Protein AF-A0A973Q687-F1 (afdb_monomer_lite)

Structure (mmCIF, N/CA/C/O backbone):
data_AF-A0A973Q687-F1
#
_entry.id   AF-A0A973Q687-F1
#
loop_
_atom_site.group_PDB
_atom_site.id
_atom_site.type_symbol
_atom_site.label_atom_id
_atom_site.label_alt_id
_atom_site.label_comp_id
_atom_site.label_asym_id
_atom_site.label_entity_id
_atom_site.label_seq_id
_atom_site.pdbx_PDB_ins_code
_atom_site.Cartn_x
_atom_site.Cartn_y
_atom_site.Cartn_z
_atom_site.occupancy
_atom_site.B_iso_or_equiv
_atom_site.auth_seq_id
_atom_site.auth_comp_id
_atom_site.auth_asym_id
_atom_site.auth_atom_id
_atom_site.pdbx_PDB_model_num
ATOM 1 N N . MET A 1 1 ? -2.009 -1.434 -23.745 1.00 46.09 1 MET A N 1
ATOM 2 C CA . MET A 1 1 ? -2.099 -0.492 -22.606 1.00 46.09 1 MET A CA 1
ATOM 3 C C . MET A 1 1 ? -1.376 -1.132 -21.446 1.00 46.09 1 MET A C 1
ATOM 5 O O . MET A 1 1 ? -1.658 -2.292 -21.188 1.00 46.09 1 MET A O 1
ATOM 9 N N . ALA A 1 2 ? -0.443 -0.445 -20.790 1.00 51.28 2 ALA A N 1
ATOM 10 C CA . ALA A 1 2 ? 0.155 -1.014 -19.592 1.00 51.28 2 ALA A CA 1
ATOM 11 C C . ALA A 1 2 ? -0.935 -1.136 -18.516 1.00 51.28 2 ALA A C 1
ATOM 13 O O . ALA A 1 2 ? -1.561 -0.131 -18.160 1.00 51.28 2 ALA A O 1
ATOM 14 N N . ALA A 1 3 ? -1.243 -2.372 -18.128 1.00 65.38 3 ALA A N 1
ATOM 15 C CA . ALA A 1 3 ? -2.264 -2.663 -17.136 1.00 65.38 3 ALA A CA 1
ATOM 16 C C . ALA A 1 3 ? -1.782 -2.181 -15.762 1.00 65.38 3 ALA A C 1
ATOM 18 O O . ALA A 1 3 ? -0.598 -2.279 -15.442 1.00 65.38 3 ALA A O 1
ATOM 19 N N . THR A 1 4 ? -2.701 -1.623 -14.976 1.00 76.12 4 THR A N 1
ATOM 20 C CA . THR A 1 4 ? -2.490 -1.447 -13.535 1.00 76.12 4 THR A CA 1
ATOM 21 C C . THR A 1 4 ? -2.248 -2.809 -12.892 1.00 76.12 4 THR A C 1
ATOM 23 O O . THR A 1 4 ? -2.781 -3.813 -13.359 1.00 76.12 4 THR A O 1
ATOM 26 N N . ILE A 1 5 ? -1.444 -2.836 -11.830 1.00 78.69 5 ILE A N 1
ATOM 27 C CA . ILE A 1 5 ? -1.242 -4.031 -10.996 1.00 78.69 5 ILE A CA 1
ATOM 28 C C . ILE A 1 5 ? -2.388 -4.232 -9.986 1.00 78.69 5 ILE A C 1
ATOM 30 O O . ILE A 1 5 ? -2.272 -5.057 -9.085 1.00 78.69 5 ILE A O 1
ATOM 34 N N . GLY A 1 6 ? -3.462 -3.445 -10.113 1.00 87.12 6 GLY A N 1
ATOM 35 C CA . GLY A 1 6 ? -4.591 -3.396 -9.195 1.00 87.12 6 GLY A CA 1
ATOM 36 C C . GLY A 1 6 ? -4.405 -2.309 -8.136 1.00 87.12 6 GLY A C 1
ATOM 37 O O . GLY A 1 6 ? -3.326 -2.143 -7.564 1.00 87.12 6 GLY A O 1
ATOM 38 N N . VAL A 1 7 ? -5.481 -1.577 -7.831 1.00 91.31 7 VAL A N 1
ATOM 39 C CA . VAL A 1 7 ? -5.438 -0.427 -6.904 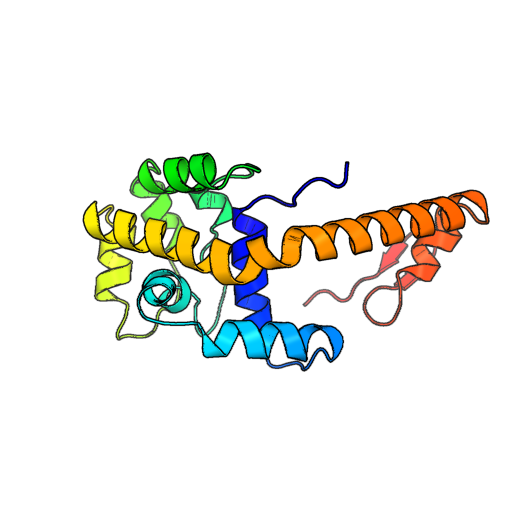1.00 91.31 7 VAL A CA 1
ATOM 40 C C . VAL A 1 7 ? -4.983 -0.840 -5.502 1.00 91.31 7 VAL A C 1
ATOM 42 O O . VAL A 1 7 ? -4.256 -0.109 -4.831 1.00 91.31 7 VAL A O 1
ATOM 45 N N . ALA A 1 8 ? -5.376 -2.035 -5.057 1.00 91.56 8 ALA A N 1
ATOM 46 C CA . ALA A 1 8 ? -4.957 -2.579 -3.771 1.00 91.56 8 ALA A CA 1
ATOM 47 C C . ALA A 1 8 ? -3.431 -2.754 -3.693 1.00 91.56 8 ALA A C 1
ATOM 49 O O . ALA A 1 8 ? -2.805 -2.321 -2.723 1.00 91.56 8 ALA A O 1
ATOM 50 N N . ALA A 1 9 ? -2.833 -3.327 -4.741 1.00 88.88 9 ALA A N 1
ATOM 51 C CA . ALA A 1 9 ? -1.394 -3.534 -4.831 1.00 88.88 9 ALA A CA 1
ATOM 52 C C . ALA A 1 9 ? -0.642 -2.201 -4.942 1.00 88.88 9 ALA A C 1
ATOM 54 O O . ALA A 1 9 ? 0.353 -2.000 -4.248 1.00 88.88 9 ALA A O 1
ATOM 55 N N . GLU A 1 10 ? -1.132 -1.259 -5.751 1.00 91.62 10 GLU A N 1
ATOM 56 C CA . GLU A 1 10 ? -0.532 0.075 -5.888 1.00 91.62 10 GLU A CA 1
ATOM 57 C C . GLU A 1 10 ? -0.459 0.810 -4.546 1.00 91.62 10 GLU A C 1
ATOM 59 O O . GLU A 1 10 ? 0.599 1.328 -4.174 1.00 91.62 10 GLU A O 1
ATOM 64 N N . ILE A 1 11 ? -1.558 0.812 -3.784 1.00 92.56 11 ILE A N 1
ATOM 65 C CA . ILE A 1 11 ? -1.602 1.428 -2.455 1.00 92.56 11 ILE A CA 1
ATOM 66 C C . ILE A 1 11 ? -0.641 0.703 -1.515 1.00 92.56 11 ILE A C 1
ATOM 68 O O . ILE A 1 11 ? 0.200 1.360 -0.898 1.00 92.56 11 ILE A O 1
ATOM 72 N N . TYR A 1 12 ? -0.716 -0.627 -1.433 1.00 88.38 12 TYR A N 1
ATOM 73 C CA . TYR A 1 12 ? 0.124 -1.417 -0.535 1.00 88.38 12 TYR A CA 1
ATOM 74 C C . TYR A 1 12 ? 1.620 -1.193 -0.794 1.00 88.38 12 TYR A C 1
ATOM 76 O O . TYR A 1 12 ? 2.357 -0.796 0.111 1.00 88.38 12 TYR A O 1
ATOM 84 N N . TYR A 1 13 ? 2.068 -1.344 -2.044 1.00 87.56 13 TYR A N 1
ATOM 85 C CA . TYR A 1 13 ? 3.471 -1.135 -2.401 1.00 87.56 13 TYR A CA 1
ATOM 86 C C . TYR A 1 13 ? 3.914 0.311 -2.197 1.00 87.56 13 TYR A C 1
ATOM 88 O O . TYR A 1 13 ? 5.055 0.545 -1.797 1.00 87.56 13 TYR A O 1
ATOM 96 N N . SER A 1 14 ? 3.029 1.292 -2.407 1.00 89.94 14 SER A N 1
ATOM 97 C CA . SER A 1 14 ? 3.357 2.684 -2.093 1.00 89.94 14 SER A CA 1
ATOM 98 C C . SER A 1 14 ? 3.651 2.873 -0.600 1.00 89.94 14 SER A C 1
ATOM 100 O O . SER A 1 14 ? 4.620 3.541 -0.252 1.00 89.94 14 SER A O 1
ATOM 102 N N . LEU A 1 15 ? 2.887 2.235 0.292 1.00 89.19 15 LEU A N 1
ATOM 103 C CA . LEU A 1 15 ? 3.121 2.317 1.734 1.00 89.19 15 LEU A CA 1
ATOM 104 C C . LEU A 1 15 ? 4.409 1.595 2.142 1.0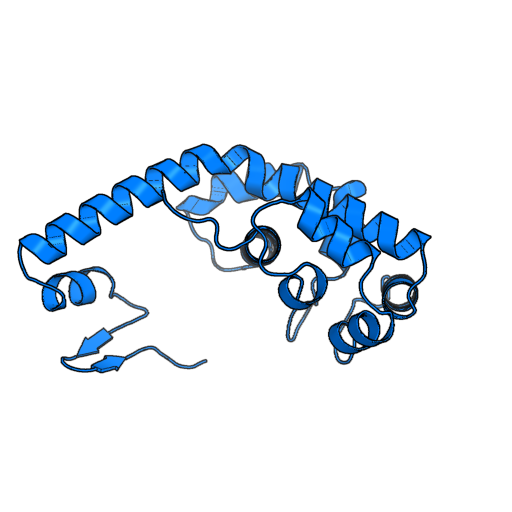0 89.19 15 LEU A C 1
ATOM 106 O O . LEU A 1 15 ? 5.184 2.136 2.931 1.00 89.19 15 LEU A O 1
ATOM 110 N N . GLU A 1 16 ? 4.696 0.433 1.558 1.00 84.62 16 GLU A N 1
ATOM 111 C CA . GLU A 1 16 ? 5.963 -0.275 1.776 1.00 84.62 16 GLU A CA 1
ATOM 112 C C . GLU A 1 16 ? 7.176 0.564 1.329 1.00 84.62 16 GLU A C 1
ATOM 114 O O . GLU A 1 16 ? 8.153 0.692 2.068 1.00 84.62 16 GLU A O 1
ATOM 119 N N . LEU A 1 17 ? 7.097 1.252 0.183 1.00 86.69 17 LEU A N 1
ATOM 120 C CA . LEU A 1 17 ? 8.162 2.146 -0.306 1.00 86.69 17 LEU A CA 1
ATOM 121 C C . LEU A 1 17 ? 8.394 3.386 0.580 1.00 86.69 17 LEU A C 1
ATOM 123 O O . LEU A 1 17 ? 9.501 3.950 0.584 1.00 86.69 17 LEU A O 1
ATOM 127 N N . LEU A 1 18 ? 7.372 3.830 1.322 1.00 87.31 18 LEU A N 1
ATOM 128 C CA . LEU A 1 18 ? 7.511 4.883 2.335 1.00 87.31 18 LEU A CA 1
ATOM 129 C C . LEU A 1 18 ? 8.235 4.377 3.588 1.00 87.31 18 LEU A C 1
ATOM 131 O O . LEU A 1 18 ? 8.940 5.155 4.229 1.00 87.31 18 LEU A O 1
ATOM 135 N N . ARG A 1 19 ? 8.078 3.092 3.926 1.00 79.81 19 ARG A N 1
ATOM 136 C CA . ARG A 1 19 ? 8.691 2.457 5.105 1.00 79.81 19 ARG A CA 1
ATOM 137 C C . ARG A 1 19 ? 10.080 1.894 4.845 1.00 79.81 19 ARG A C 1
ATOM 139 O O . ARG A 1 19 ? 10.854 1.730 5.790 1.00 79.81 19 ARG A O 1
ATOM 146 N N . GLU A 1 20 ? 10.402 1.593 3.589 1.00 80.06 20 GLU A N 1
ATOM 147 C CA . GLU A 1 20 ? 11.703 1.058 3.202 1.00 80.06 20 GLU A CA 1
ATOM 148 C C . GLU A 1 20 ? 12.821 2.015 3.647 1.00 80.06 20 GLU A C 1
ATOM 150 O O . GLU A 1 20 ? 12.934 3.147 3.177 1.00 80.06 20 GLU A O 1
ATOM 155 N N . LYS A 1 21 ? 13.681 1.535 4.555 1.00 71.62 21 LYS A N 1
ATOM 156 C CA . LYS A 1 21 ? 14.835 2.296 5.064 1.00 71.62 21 LYS A CA 1
ATOM 157 C C . LYS A 1 21 ? 15.926 2.488 4.012 1.00 71.62 21 LYS A C 1
ATOM 159 O O . LYS A 1 21 ? 16.768 3.370 4.151 1.00 71.62 21 LYS A O 1
ATOM 164 N N . ARG A 1 22 ? 15.946 1.637 2.983 1.00 76.94 22 ARG A N 1
ATOM 165 C CA . ARG A 1 22 ? 16.930 1.706 1.908 1.00 76.94 22 ARG A CA 1
ATOM 166 C C . ARG A 1 22 ? 16.634 2.913 1.029 1.00 76.94 22 ARG A C 1
ATOM 168 O O . ARG A 1 22 ? 15.583 3.006 0.392 1.00 76.94 22 ARG A O 1
ATOM 175 N N . GLU A 1 23 ? 17.591 3.827 0.961 1.00 69.31 23 GLU A N 1
ATOM 176 C CA . GLU A 1 23 ? 17.464 4.984 0.094 1.00 69.31 23 GLU A CA 1
ATOM 177 C C . GLU A 1 23 ? 17.506 4.559 -1.375 1.00 69.31 23 GLU A C 1
ATOM 179 O O . GLU A 1 23 ? 18.482 4.001 -1.873 1.00 69.31 23 GLU A O 1
ATOM 184 N N . ARG A 1 24 ? 16.413 4.849 -2.080 1.00 82.88 24 ARG A N 1
ATOM 185 C CA . ARG A 1 24 ? 16.334 4.790 -3.538 1.00 82.88 24 ARG A CA 1
ATOM 186 C C . ARG A 1 24 ? 16.353 6.229 -4.050 1.00 82.88 24 ARG A C 1
ATOM 188 O O . ARG A 1 24 ? 15.335 6.909 -3.898 1.00 82.88 24 ARG A O 1
ATOM 195 N N . PRO A 1 25 ? 17.466 6.720 -4.630 1.00 84.38 25 PRO A N 1
ATOM 196 C CA . PRO A 1 25 ? 17.596 8.127 -5.016 1.00 84.38 25 PRO A CA 1
ATOM 197 C C . PRO A 1 25 ? 16.460 8.617 -5.924 1.00 84.38 25 PRO A C 1
ATOM 199 O O . PRO A 1 25 ? 15.931 9.706 -5.716 1.00 84.38 25 PRO A O 1
ATOM 202 N N . HIS A 1 26 ? 16.005 7.772 -6.855 1.00 83.06 26 HIS A N 1
ATOM 203 C CA . HIS A 1 26 ? 14.904 8.079 -7.774 1.00 83.06 26 HIS A CA 1
ATOM 204 C C . HIS A 1 26 ? 13.535 8.250 -7.082 1.00 83.06 26 HIS A C 1
ATOM 206 O O . HIS A 1 26 ? 12.664 8.916 -7.632 1.00 83.06 26 HIS A O 1
ATOM 212 N N . LEU A 1 27 ? 13.345 7.714 -5.868 1.00 86.44 27 LEU A N 1
ATOM 213 C CA . LEU A 1 27 ? 12.116 7.884 -5.077 1.00 86.44 27 LEU A CA 1
ATOM 214 C C . LEU A 1 27 ? 12.209 9.005 -4.038 1.00 86.44 27 LEU A C 1
ATOM 216 O O . LEU A 1 27 ? 11.215 9.296 -3.376 1.00 86.44 27 LEU A O 1
ATOM 220 N N . ARG A 1 28 ? 13.371 9.647 -3.860 1.00 88.38 28 ARG A N 1
ATOM 221 C CA . ARG A 1 28 ? 13.581 10.628 -2.782 1.00 88.38 28 ARG A CA 1
ATOM 222 C C . ARG A 1 28 ? 12.598 11.799 -2.858 1.00 88.38 28 ARG A C 1
ATOM 224 O O . ARG A 1 28 ? 11.999 12.151 -1.847 1.00 88.38 28 ARG A O 1
ATOM 231 N N . ALA A 1 29 ? 12.417 12.368 -4.050 1.00 89.44 29 ALA A N 1
ATOM 232 C CA . ALA A 1 29 ? 11.502 13.489 -4.266 1.00 89.44 29 ALA A CA 1
ATOM 233 C C . ALA A 1 29 ? 10.038 13.095 -4.008 1.00 89.44 29 ALA A C 1
ATOM 235 O O . ALA A 1 29 ? 9.320 13.817 -3.323 1.00 89.44 29 ALA A O 1
ATOM 236 N N . TRP A 1 30 ? 9.624 11.921 -4.498 1.00 91.75 30 TRP A N 1
ATOM 237 C CA . TRP A 1 30 ? 8.292 11.366 -4.248 1.00 91.75 30 TRP A CA 1
ATOM 238 C C . TRP A 1 30 ? 8.049 11.146 -2.749 1.00 91.75 30 TRP A C 1
ATOM 240 O O . TRP A 1 30 ? 7.056 11.629 -2.212 1.00 91.75 30 TRP A O 1
ATOM 250 N N . ARG A 1 31 ? 8.996 10.509 -2.046 1.00 91.69 31 ARG A N 1
ATOM 251 C CA . ARG A 1 31 ? 8.886 10.242 -0.606 1.00 91.69 31 ARG A CA 1
ATOM 252 C C . ARG A 1 31 ? 8.767 11.540 0.189 1.00 91.69 31 ARG A C 1
ATOM 254 O O . ARG A 1 31 ? 7.878 11.655 1.020 1.00 91.69 31 ARG A O 1
ATOM 261 N N . ALA A 1 32 ? 9.604 12.538 -0.102 1.00 90.62 32 ALA A N 1
ATOM 262 C CA . ALA A 1 32 ? 9.532 13.841 0.560 1.00 90.62 32 ALA A CA 1
ATOM 263 C C . ALA A 1 32 ? 8.174 14.537 0.335 1.00 90.62 32 ALA A C 1
ATOM 265 O O . ALA A 1 32 ? 7.586 15.053 1.284 1.00 90.62 32 ALA A O 1
ATOM 266 N N . ALA A 1 33 ? 7.655 14.506 -0.899 1.00 92.00 33 ALA A N 1
ATOM 267 C CA . ALA A 1 33 ? 6.369 15.109 -1.247 1.00 92.00 33 ALA A CA 1
ATOM 268 C C . ALA A 1 33 ? 5.175 14.410 -0.572 1.00 92.00 33 ALA A C 1
ATOM 270 O O . ALA A 1 33 ? 4.224 15.076 -0.161 1.00 92.00 33 ALA A O 1
ATOM 271 N N . VAL A 1 34 ? 5.223 13.081 -0.451 1.00 93.62 34 VAL A N 1
ATOM 272 C CA . VAL A 1 34 ? 4.169 12.281 0.184 1.00 93.62 34 VAL A CA 1
ATOM 273 C C . VAL A 1 34 ? 4.215 12.411 1.704 1.00 93.62 34 VAL A C 1
ATOM 275 O O . VAL A 1 34 ? 3.205 12.773 2.303 1.00 93.62 34 VAL A O 1
ATOM 278 N N . THR A 1 35 ? 5.369 12.175 2.337 1.00 90.94 35 THR A N 1
ATOM 279 C CA . THR A 1 35 ? 5.487 12.137 3.804 1.00 90.94 35 THR A CA 1
ATOM 280 C C . THR A 1 35 ? 5.075 13.459 4.451 1.00 90.94 35 THR A C 1
ATOM 282 O O . THR A 1 35 ? 4.399 13.442 5.475 1.00 90.94 35 THR A O 1
ATOM 285 N N . GLY A 1 36 ? 5.399 14.604 3.838 1.00 89.06 36 GLY A N 1
ATOM 286 C CA . GLY A 1 36 ? 5.007 15.923 4.356 1.00 89.06 36 GLY A CA 1
ATOM 287 C C . GLY A 1 36 ? 3.500 16.215 4.310 1.00 89.06 36 GLY A C 1
ATOM 288 O O . GLY A 1 36 ? 3.046 17.175 4.924 1.00 89.06 36 GLY A O 1
ATOM 289 N N . ARG A 1 37 ? 2.722 15.403 3.586 1.00 92.81 37 ARG A N 1
ATOM 290 C CA . ARG A 1 37 ? 1.270 15.555 3.398 1.00 92.81 37 ARG A CA 1
ATOM 291 C C . ARG A 1 37 ? 0.465 14.423 4.036 1.00 92.81 37 ARG A C 1
ATOM 293 O O . ARG A 1 37 ? -0.763 14.450 3.979 1.00 92.81 37 ARG A O 1
ATOM 300 N N . MET A 1 38 ? 1.133 13.428 4.619 1.00 92.25 38 MET A N 1
ATOM 301 C CA . MET A 1 38 ? 0.467 12.402 5.415 1.00 92.25 38 MET A CA 1
ATOM 302 C C . MET A 1 38 ? -0.083 13.028 6.696 1.00 92.25 38 MET A C 1
ATOM 304 O O . MET A 1 38 ? 0.553 13.876 7.318 1.00 92.25 38 MET A O 1
ATOM 308 N N . GLY A 1 39 ? -1.271 12.598 7.104 1.00 92.69 39 GLY A N 1
ATOM 309 C CA . GLY A 1 39 ? -1.972 13.205 8.228 1.00 92.69 39 GLY A CA 1
ATOM 310 C C . GLY A 1 39 ? -3.107 12.338 8.747 1.00 92.69 39 GLY A C 1
ATOM 311 O O . GLY A 1 39 ? -3.095 11.116 8.579 1.00 92.69 39 GLY A O 1
ATOM 312 N N . ALA A 1 40 ? -4.085 12.988 9.381 1.00 92.69 40 ALA A N 1
ATOM 313 C CA . ALA A 1 40 ? -5.223 12.334 10.024 1.00 92.69 40 ALA A CA 1
ATOM 314 C C . ALA A 1 40 ? -5.989 11.411 9.064 1.00 92.69 40 ALA A C 1
ATOM 316 O O . ALA A 1 40 ? -6.256 10.270 9.421 1.00 92.69 40 ALA A O 1
ATOM 317 N N . ASP A 1 41 ? -6.238 11.853 7.831 1.00 94.06 41 ASP A N 1
ATOM 318 C CA . ASP A 1 41 ? -7.043 11.100 6.860 1.00 94.06 41 ASP A CA 1
ATOM 319 C C . ASP A 1 41 ? -6.362 9.810 6.391 1.00 94.06 41 ASP A C 1
ATOM 321 O O . ASP A 1 41 ? -7.026 8.814 6.139 1.00 94.06 41 ASP A O 1
ATOM 325 N N . THR A 1 42 ? -5.030 9.797 6.292 1.00 93.75 42 THR A N 1
ATOM 326 C CA . THR A 1 42 ? -4.251 8.606 5.904 1.00 93.75 42 THR A CA 1
ATOM 327 C C . THR A 1 42 ? -3.946 7.687 7.085 1.00 93.75 42 THR A C 1
ATOM 329 O O . THR A 1 42 ? -3.576 6.528 6.894 1.00 93.75 42 THR A O 1
ATOM 332 N N . ARG A 1 43 ? -4.079 8.206 8.313 1.00 92.06 43 ARG A N 1
ATOM 333 C CA . ARG A 1 43 ? -3.653 7.536 9.544 1.00 92.06 43 ARG A CA 1
ATOM 334 C C . ARG A 1 43 ? -4.316 6.176 9.767 1.00 92.06 43 ARG A C 1
ATOM 336 O O . ARG A 1 43 ? -3.583 5.265 10.129 1.00 92.06 43 ARG A O 1
ATOM 343 N N . PRO A 1 44 ? -5.630 5.983 9.538 1.00 92.81 44 PRO A N 1
ATOM 344 C CA . PRO A 1 44 ? -6.252 4.683 9.771 1.00 92.81 44 PRO A CA 1
ATOM 345 C C . PRO A 1 44 ? -5.569 3.554 8.991 1.00 92.81 44 PRO A C 1
ATOM 347 O O . PRO A 1 44 ? -5.279 2.509 9.560 1.00 92.81 44 PRO A O 1
ATOM 350 N N . LEU A 1 45 ? -5.217 3.777 7.721 1.00 92.38 45 LEU A N 1
ATOM 351 C CA . LEU A 1 45 ? -4.517 2.765 6.932 1.00 92.38 45 LEU A CA 1
ATOM 352 C C . LEU A 1 45 ? -3.045 2.636 7.342 1.00 92.38 45 LEU A C 1
ATOM 354 O O . LEU A 1 45 ? -2.551 1.526 7.507 1.00 92.38 45 LEU A O 1
ATOM 358 N N . THR A 1 46 ? -2.338 3.750 7.542 1.00 89.50 46 THR A N 1
ATOM 359 C CA . THR A 1 46 ? -0.897 3.710 7.852 1.00 89.50 46 THR A CA 1
ATOM 360 C C . THR A 1 46 ? -0.612 3.126 9.236 1.00 89.50 46 THR A C 1
ATOM 362 O O . THR A 1 46 ? 0.433 2.514 9.440 1.00 89.50 46 THR A O 1
ATOM 365 N N . SER A 1 47 ? -1.564 3.241 10.165 1.00 86.25 47 SER A N 1
ATOM 366 C CA . SER A 1 47 ? -1.548 2.601 11.482 1.00 86.25 47 SER A CA 1
ATOM 367 C C . SER A 1 47 ? -1.715 1.077 11.438 1.00 86.25 47 SER A C 1
ATOM 369 O O . SER A 1 47 ? -1.327 0.418 12.403 1.00 86.25 47 SER A O 1
ATOM 371 N N . LEU A 1 48 ? -2.262 0.512 10.352 1.00 83.81 48 LEU A N 1
ATOM 372 C CA . LEU A 1 48 ? -2.357 -0.942 10.138 1.00 83.81 48 LEU A CA 1
ATOM 373 C C . LEU A 1 48 ? -1.113 -1.534 9.489 1.00 83.81 48 LEU A C 1
ATOM 375 O O . LEU A 1 48 ? -1.044 -2.743 9.292 1.00 83.81 48 LEU A O 1
ATOM 379 N N . VAL A 1 49 ? -0.138 -0.705 9.131 1.00 80.50 49 VAL A N 1
ATOM 380 C CA . VAL A 1 49 ? 1.077 -1.195 8.503 1.00 80.50 49 VAL A CA 1
ATOM 381 C C . VAL A 1 49 ? 2.014 -1.702 9.615 1.00 80.50 49 VAL A C 1
ATOM 383 O O . VAL A 1 49 ? 2.511 -0.900 10.413 1.00 80.50 49 VAL A O 1
ATOM 386 N N . PRO A 1 50 ? 2.233 -3.024 9.731 1.00 71.12 50 PRO A N 1
ATOM 387 C CA . PRO A 1 50 ? 2.766 -3.630 10.947 1.00 71.12 50 PRO A CA 1
ATOM 388 C C . PRO A 1 50 ? 4.253 -3.355 11.104 1.00 71.12 50 PRO A C 1
ATOM 390 O O . PRO A 1 50 ? 5.003 -3.337 10.127 1.00 71.12 50 PRO A O 1
ATOM 393 N N . VAL A 1 51 ? 4.712 -3.148 12.341 1.00 68.75 51 VAL A N 1
ATOM 394 C CA . VAL A 1 51 ? 6.114 -2.790 12.642 1.00 68.75 51 VAL A CA 1
ATOM 395 C C . VAL A 1 51 ? 7.079 -3.903 12.214 1.00 68.75 51 VAL A C 1
ATOM 397 O O . VAL A 1 51 ? 8.199 -3.611 11.789 1.00 68.75 51 VAL A O 1
ATOM 400 N N . ARG A 1 52 ? 6.635 -5.161 12.307 1.00 68.75 52 ARG A N 1
ATOM 401 C CA . ARG A 1 52 ? 7.343 -6.385 11.912 1.00 68.75 52 ARG A CA 1
ATOM 402 C C . ARG A 1 52 ? 6.329 -7.403 11.382 1.00 68.75 52 ARG A C 1
ATOM 404 O O . ARG A 1 52 ? 5.169 -7.353 11.770 1.00 68.75 52 ARG A O 1
ATOM 411 N N . GLY A 1 53 ? 6.785 -8.354 10.571 1.00 70.94 53 GLY A N 1
ATOM 412 C CA . GLY A 1 53 ? 5.927 -9.418 10.039 1.00 70.94 53 GLY A CA 1
ATOM 413 C C . GLY A 1 53 ? 5.149 -9.013 8.778 1.00 70.94 53 GLY A C 1
ATOM 414 O O . GLY A 1 53 ? 5.397 -7.935 8.231 1.00 70.94 53 GLY A O 1
ATOM 415 N N . PRO A 1 54 ? 4.270 -9.899 8.275 1.00 73.50 54 PRO A N 1
ATOM 416 C CA . PRO A 1 54 ? 3.513 -9.660 7.049 1.00 73.50 54 PRO A CA 1
ATOM 417 C C . PRO A 1 54 ? 2.561 -8.476 7.224 1.00 73.50 54 PRO A C 1
ATOM 419 O O . PRO A 1 54 ? 2.039 -8.267 8.312 1.00 73.50 54 PRO A O 1
ATOM 422 N N . GLY A 1 55 ? 2.353 -7.695 6.162 1.00 78.50 55 GLY A N 1
ATOM 423 C CA . GLY A 1 55 ? 1.377 -6.604 6.144 1.00 78.50 55 GLY A CA 1
ATOM 424 C C . GLY A 1 55 ? -0.063 -7.088 6.003 1.00 78.50 55 GLY A C 1
ATOM 425 O O . GLY A 1 55 ? -0.301 -8.236 5.641 1.00 78.50 55 GLY A O 1
ATOM 426 N N . LEU A 1 56 ? -1.018 -6.180 6.224 1.00 85.69 56 LEU A N 1
ATOM 427 C CA . LEU A 1 56 ? -2.412 -6.415 5.855 1.00 85.69 56 LEU A CA 1
ATOM 428 C C . LEU A 1 56 ? -2.519 -6.656 4.346 1.00 85.69 56 LEU A C 1
ATOM 430 O O . LEU A 1 56 ? -2.131 -5.788 3.558 1.00 85.69 56 LEU A O 1
ATOM 434 N N . ASP A 1 57 ? -3.091 -7.793 3.954 1.00 89.44 57 ASP A N 1
ATOM 435 C CA . ASP A 1 57 ? -3.342 -8.100 2.551 1.00 89.44 57 ASP A CA 1
ATOM 436 C C . ASP A 1 57 ? -4.552 -7.300 2.039 1.00 89.44 57 ASP A C 1
ATOM 438 O O . ASP A 1 57 ? -5.714 -7.719 2.083 1.00 89.44 57 ASP A O 1
ATOM 442 N N . LEU A 1 58 ? -4.274 -6.089 1.550 1.00 90.69 58 LEU A N 1
ATOM 443 C CA . LEU A 1 58 ? -5.288 -5.252 0.914 1.00 90.69 58 LEU A CA 1
ATOM 444 C C . LEU A 1 58 ? -5.865 -5.911 -0.340 1.00 90.69 58 LEU A C 1
ATOM 446 O O . LEU A 1 58 ? -7.031 -5.674 -0.645 1.00 90.69 58 LEU A O 1
ATOM 450 N N . LEU A 1 59 ? -5.096 -6.739 -1.053 1.00 91.56 59 LEU A N 1
ATOM 451 C CA . LEU A 1 59 ? -5.576 -7.425 -2.249 1.00 91.56 59 LEU A CA 1
ATOM 452 C C . LEU A 1 59 ? -6.651 -8.455 -1.880 1.00 91.56 59 LEU A C 1
ATOM 454 O O . LEU A 1 59 ? -7.684 -8.517 -2.545 1.00 91.56 59 LEU A O 1
ATOM 458 N N . ALA A 1 60 ? -6.483 -9.187 -0.777 1.00 91.94 60 ALA A N 1
ATOM 459 C CA . ALA A 1 60 ? -7.498 -10.113 -0.269 1.00 91.94 60 ALA A CA 1
ATOM 460 C C . ALA A 1 60 ? -8.816 -9.408 0.123 1.00 91.94 60 ALA A C 1
ATOM 462 O O . ALA A 1 60 ? -9.913 -9.958 -0.061 1.00 91.94 60 ALA A O 1
ATOM 463 N N . LEU A 1 61 ? -8.728 -8.178 0.643 1.00 93.31 61 LEU A N 1
ATOM 464 C CA . LEU A 1 61 ? -9.887 -7.395 1.088 1.00 93.31 61 LEU A CA 1
ATOM 465 C C . LEU A 1 61 ? -10.573 -6.603 -0.030 1.00 93.31 61 LEU A C 1
ATOM 467 O O . LEU A 1 61 ? -11.796 -6.468 -0.020 1.00 93.31 61 LEU A O 1
ATOM 471 N N . MET A 1 62 ? -9.800 -6.069 -0.970 1.00 94.88 62 MET A N 1
ATOM 472 C CA . MET A 1 62 ? -10.267 -5.139 -2.002 1.00 94.88 62 MET A CA 1
ATOM 473 C C . MET A 1 62 ? -10.402 -5.796 -3.383 1.00 94.88 62 MET A C 1
ATOM 475 O O . MET A 1 62 ? -11.104 -5.268 -4.245 1.00 94.88 62 MET A O 1
ATOM 479 N N . GLY A 1 63 ? -9.782 -6.959 -3.586 1.00 91.62 63 GLY A N 1
ATOM 480 C CA . GLY A 1 63 ? -9.742 -7.675 -4.856 1.00 91.62 63 GLY A CA 1
ATOM 481 C C . GLY A 1 63 ? -8.761 -7.078 -5.867 1.00 91.62 63 GLY A C 1
ATOM 482 O O . GLY A 1 63 ? -8.267 -5.959 -5.719 1.00 91.62 63 GLY A O 1
ATOM 483 N N . ASP A 1 64 ? -8.509 -7.843 -6.928 1.00 90.50 64 ASP A N 1
ATOM 484 C CA . ASP A 1 64 ? -7.707 -7.417 -8.075 1.00 90.50 64 ASP A CA 1
ATOM 485 C C . ASP A 1 64 ? -8.587 -6.666 -9.083 1.00 90.50 64 ASP A C 1
ATOM 487 O O . ASP A 1 64 ? -9.073 -7.218 -10.072 1.00 90.50 64 ASP A O 1
ATOM 491 N N . VAL A 1 65 ? -8.896 -5.408 -8.761 1.00 91.00 65 VAL A N 1
ATOM 492 C CA . VAL A 1 65 ? -9.702 -4.535 -9.620 1.00 91.00 65 VAL A CA 1
ATOM 493 C C . VAL A 1 65 ? -8.980 -3.214 -9.907 1.00 91.00 65 VAL A C 1
ATOM 495 O O . VAL A 1 65 ? -8.329 -2.648 -9.024 1.00 91.00 65 VAL A O 1
ATOM 498 N N . PRO A 1 66 ? -9.122 -2.668 -11.130 1.00 87.31 66 PRO A N 1
ATOM 499 C CA . PRO A 1 66 ? -8.475 -1.416 -11.521 1.00 87.31 66 PRO A CA 1
ATOM 500 C C . PRO A 1 66 ? -9.206 -0.165 -11.004 1.00 87.31 66 PRO A C 1
ATOM 502 O O . PRO A 1 66 ? -8.673 0.936 -11.083 1.00 87.31 66 PRO A O 1
ATOM 505 N N . SER A 1 67 ? -10.443 -0.307 -10.518 1.00 92.25 67 SER A N 1
ATOM 506 C CA . SER A 1 67 ? -11.267 0.806 -10.036 1.00 92.25 67 SER A CA 1
ATOM 507 C C . SER A 1 67 ? -11.156 0.940 -8.522 1.00 92.25 67 SER A C 1
ATOM 509 O O . SER A 1 67 ? -11.526 0.018 -7.794 1.00 92.25 67 SER A O 1
ATOM 511 N N . LEU A 1 68 ? -10.717 2.111 -8.046 1.00 94.50 68 LEU A N 1
ATOM 512 C CA . LEU A 1 68 ? -10.671 2.423 -6.615 1.00 94.50 68 LEU A CA 1
ATOM 513 C C . LEU A 1 68 ? -12.059 2.333 -5.975 1.00 94.50 68 LEU A C 1
ATOM 515 O O . LEU A 1 68 ? -12.178 1.859 -4.850 1.00 94.50 68 LEU A O 1
ATOM 519 N N . ASP A 1 69 ? -13.106 2.761 -6.680 1.00 95.81 69 ASP A N 1
ATOM 520 C CA . ASP A 1 69 ? -14.466 2.713 -6.146 1.00 95.81 69 ASP A CA 1
ATOM 521 C C . ASP A 1 69 ? -14.942 1.280 -5.938 1.00 95.81 69 ASP A C 1
ATOM 523 O O . ASP A 1 69 ? -15.463 0.971 -4.869 1.00 95.81 69 ASP A O 1
ATOM 527 N N . HIS A 1 70 ? -14.684 0.390 -6.899 1.00 95.38 70 HIS A N 1
ATOM 528 C CA . HIS A 1 70 ? -15.012 -1.030 -6.752 1.00 95.38 70 HIS A CA 1
ATOM 529 C C . HIS A 1 70 ? -14.154 -1.696 -5.670 1.00 95.38 70 HIS A C 1
ATOM 531 O O . HIS A 1 70 ? -14.657 -2.488 -4.880 1.00 95.38 70 HIS A O 1
ATOM 537 N N . ALA A 1 71 ? -12.869 -1.346 -5.595 1.00 95.88 71 ALA A N 1
ATOM 538 C CA . ALA A 1 71 ? -11.952 -1.862 -4.583 1.00 95.88 71 ALA A CA 1
ATOM 539 C C . ALA A 1 71 ? -12.405 -1.482 -3.160 1.00 95.88 71 ALA A C 1
ATOM 541 O O . ALA A 1 71 ? -12.389 -2.298 -2.237 1.00 95.88 71 ALA A O 1
ATOM 542 N N . VAL A 1 72 ? -12.853 -0.236 -2.983 1.00 97.38 72 VAL A N 1
ATOM 543 C CA . VAL A 1 72 ? -13.409 0.255 -1.719 1.00 97.38 72 VAL A CA 1
ATOM 544 C C . VAL A 1 72 ? -14.767 -0.377 -1.421 1.00 97.38 72 VAL A C 1
ATOM 546 O O . VAL A 1 72 ? -15.033 -0.704 -0.266 1.00 97.38 72 VAL A O 1
ATOM 549 N N . ASP A 1 73 ? -15.616 -0.574 -2.427 1.00 97.31 73 ASP A N 1
ATOM 550 C CA . ASP A 1 73 ? -16.901 -1.248 -2.244 1.00 97.31 73 ASP A CA 1
ATOM 551 C C . ASP A 1 73 ? -16.718 -2.694 -1.758 1.00 97.31 73 ASP A C 1
ATOM 553 O O . ASP A 1 73 ? -17.348 -3.104 -0.780 1.00 97.31 73 ASP A O 1
ATOM 557 N N . ASN A 1 74 ? -15.754 -3.418 -2.336 1.00 96.75 74 ASN A N 1
ATOM 558 C CA . ASN A 1 74 ? -15.342 -4.742 -1.870 1.00 96.75 74 ASN A CA 1
ATOM 559 C C . ASN A 1 74 ? -14.896 -4.712 -0.403 1.00 96.75 74 ASN A C 1
ATOM 561 O O . ASN A 1 74 ? -15.356 -5.523 0.401 1.00 96.75 74 ASN A O 1
ATOM 565 N N . LEU A 1 75 ? -14.063 -3.740 -0.019 1.00 95.81 75 LEU A N 1
ATOM 566 C CA . LEU A 1 75 ? -13.624 -3.578 1.368 1.00 95.81 75 LEU A CA 1
ATOM 567 C C . LEU A 1 75 ? -14.788 -3.279 2.324 1.00 95.81 75 LEU A C 1
ATOM 569 O O . LEU A 1 75 ? -14.781 -3.759 3.458 1.00 95.81 75 LEU A O 1
ATOM 573 N N . LEU A 1 76 ? -15.785 -2.501 1.899 1.00 96.88 76 LEU A N 1
ATOM 574 C CA . LEU A 1 76 ? -16.967 -2.170 2.703 1.00 96.88 76 LEU A CA 1
ATOM 575 C C . LEU A 1 76 ? -17.934 -3.355 2.846 1.00 96.88 76 LEU A C 1
ATOM 577 O O . LEU A 1 76 ? -18.572 -3.483 3.892 1.00 96.88 76 LEU A O 1
ATOM 581 N N . HIS A 1 77 ? -17.995 -4.239 1.849 1.00 95.94 77 HIS A N 1
ATOM 582 C CA . HIS A 1 77 ? -18.887 -5.403 1.816 1.00 95.94 77 HIS A CA 1
ATOM 583 C C . HIS A 1 77 ? -18.205 -6.737 2.150 1.00 95.94 77 HIS A C 1
ATOM 585 O O . HIS A 1 77 ? -18.883 -7.758 2.268 1.00 95.94 77 HIS A O 1
ATOM 591 N N . ALA A 1 78 ? -16.886 -6.753 2.370 1.00 95.00 78 ALA A N 1
ATOM 592 C CA . ALA A 1 78 ? -16.150 -7.954 2.758 1.00 95.00 78 ALA A CA 1
ATOM 593 C C . ALA A 1 78 ? -16.807 -8.658 3.972 1.00 95.00 78 ALA A C 1
ATOM 595 O O . ALA A 1 78 ? -17.182 -7.989 4.946 1.00 95.00 78 ALA A O 1
ATOM 596 N N . PRO A 1 79 ? -16.947 -9.995 3.960 1.00 94.31 79 PRO A N 1
ATOM 597 C CA . PRO A 1 79 ? -17.466 -10.728 5.108 1.00 94.31 79 PRO A CA 1
ATOM 598 C C . PRO A 1 79 ? -16.598 -10.499 6.350 1.00 94.31 79 PRO A C 1
ATOM 600 O O . PRO A 1 79 ? -15.370 -10.510 6.258 1.00 94.31 79 PRO A O 1
ATOM 603 N N . ALA A 1 80 ? -17.215 -10.367 7.529 1.00 94.38 80 ALA A N 1
ATOM 604 C CA . ALA A 1 80 ? -16.474 -10.187 8.783 1.00 94.38 80 ALA A CA 1
ATOM 605 C C . ALA A 1 80 ? -15.482 -11.337 9.045 1.00 94.38 80 ALA A C 1
ATOM 607 O O . ALA A 1 80 ? -14.404 -11.116 9.579 1.00 94.38 80 ALA A O 1
ATOM 608 N N . SER A 1 81 ? -15.794 -12.562 8.607 1.00 95.00 81 SER A N 1
ATOM 609 C CA . SER A 1 81 ? -14.867 -13.699 8.682 1.00 95.00 81 SER A CA 1
ATOM 610 C C . SER A 1 81 ? -13.590 -13.499 7.860 1.00 95.00 81 SER A C 1
ATOM 612 O O . SER A 1 81 ? -12.527 -13.938 8.290 1.00 95.00 81 SER A O 1
ATOM 614 N N . ARG A 1 82 ? -13.672 -12.819 6.707 1.00 94.62 82 ARG A N 1
ATOM 615 C CA . ARG A 1 82 ? -12.502 -12.464 5.896 1.00 94.62 82 ARG A CA 1
ATOM 616 C C . ARG A 1 82 ? -11.681 -11.380 6.586 1.00 94.62 82 ARG A C 1
ATOM 618 O O . ARG A 1 82 ? -10.480 -11.545 6.719 1.00 94.62 82 ARG A O 1
ATOM 625 N N . LEU A 1 83 ? -12.328 -10.329 7.091 1.00 94.06 83 LEU A N 1
ATOM 626 C CA . LEU A 1 83 ? -11.641 -9.276 7.849 1.00 94.06 83 LEU A CA 1
ATOM 627 C C . LEU A 1 83 ? -10.897 -9.832 9.067 1.00 94.06 83 LEU A C 1
ATOM 629 O O . LEU A 1 83 ? -9.745 -9.480 9.279 1.00 94.06 83 LEU A O 1
ATOM 633 N N . ARG A 1 84 ? -11.517 -10.736 9.835 1.00 94.12 84 ARG A N 1
ATOM 634 C CA . ARG A 1 84 ? -10.834 -11.401 10.956 1.00 94.12 84 ARG A CA 1
ATOM 635 C C . ARG A 1 84 ? -9.601 -12.163 10.502 1.00 94.12 84 ARG A C 1
ATOM 637 O O . ARG A 1 84 ? -8.569 -11.999 11.130 1.00 94.12 84 ARG A O 1
ATOM 644 N N . ARG A 1 85 ? -9.712 -12.942 9.423 1.00 93.38 85 ARG A N 1
ATOM 645 C CA . ARG A 1 85 ? -8.600 -13.731 8.881 1.00 93.38 85 ARG A CA 1
ATOM 646 C C . ARG A 1 85 ? -7.423 -12.852 8.468 1.00 93.38 85 ARG A C 1
ATOM 648 O O . ARG A 1 85 ? -6.306 -13.147 8.855 1.00 93.38 85 ARG A O 1
ATOM 655 N N . GLU A 1 86 ? -7.674 -11.769 7.736 1.00 91.50 86 GLU A N 1
ATOM 656 C CA . GLU A 1 86 ? -6.588 -10.888 7.280 1.00 91.50 86 GLU A CA 1
ATOM 657 C C . GLU A 1 86 ? -5.932 -10.109 8.426 1.00 91.50 86 GLU A C 1
ATOM 659 O O . GLU A 1 86 ? -4.794 -9.674 8.305 1.00 91.50 86 GLU A O 1
ATOM 664 N N . PHE A 1 87 ? -6.639 -9.919 9.543 1.00 91.31 87 PHE A N 1
ATOM 665 C CA . PHE A 1 87 ? -6.099 -9.277 10.743 1.00 91.31 87 PHE A CA 1
ATOM 666 C C . PHE A 1 87 ? -5.480 -10.279 11.730 1.00 91.31 87 PHE A C 1
ATOM 668 O O . PHE A 1 87 ? -4.812 -9.869 12.681 1.00 91.31 87 PHE A O 1
ATOM 675 N N . GLU A 1 88 ? -5.707 -11.578 11.540 1.00 88.88 88 GLU A N 1
ATOM 676 C CA . GLU A 1 88 ? -5.207 -12.632 12.413 1.00 88.88 88 GLU A CA 1
ATOM 677 C C . GLU A 1 88 ? -3.686 -12.756 12.271 1.00 88.88 88 GLU A C 1
ATOM 679 O O . GLU A 1 88 ? -3.145 -12.843 11.174 1.00 88.88 88 GLU A O 1
ATOM 684 N N . GLY A 1 89 ? -2.973 -12.736 13.398 1.00 82.94 89 GLY A N 1
ATOM 685 C CA . GLY A 1 89 ? -1.510 -12.834 13.406 1.00 82.94 89 GLY A CA 1
ATOM 686 C C . GLY A 1 89 ? -0.765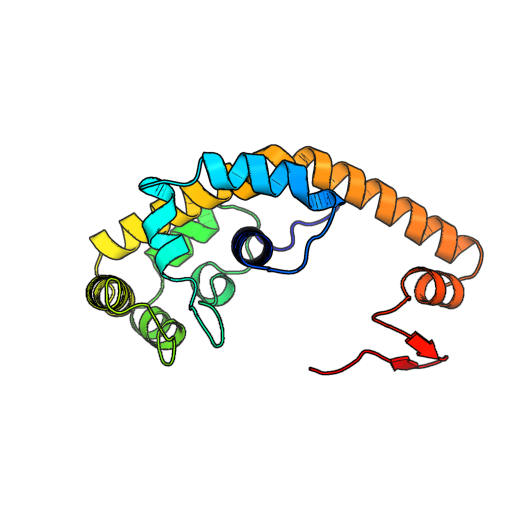 -11.558 12.996 1.00 82.94 89 GLY A C 1
ATOM 687 O O . GLY A 1 89 ? 0.466 -11.574 12.978 1.00 82.94 89 GLY A O 1
ATOM 688 N N . LEU A 1 90 ? -1.467 -10.452 12.715 1.00 87.31 90 LEU A N 1
ATOM 689 C CA . LEU A 1 90 ? -0.835 -9.153 12.481 1.00 87.31 90 LEU A CA 1
ATOM 690 C C . LEU A 1 90 ? -0.441 -8.473 13.799 1.00 87.31 90 LEU A C 1
ATOM 692 O O . LEU A 1 90 ? -1.238 -8.374 14.734 1.00 87.31 90 LEU A O 1
ATOM 696 N N . ASP A 1 91 ? 0.791 -7.963 13.850 1.00 86.12 91 ASP A N 1
ATOM 697 C CA . ASP A 1 91 ? 1.321 -7.226 14.999 1.00 86.12 91 ASP A CA 1
ATOM 698 C C . ASP A 1 91 ? 1.122 -5.713 14.812 1.00 86.12 91 ASP A C 1
ATOM 700 O O . ASP A 1 91 ? 1.859 -5.036 14.081 1.00 86.12 91 ASP A O 1
ATOM 704 N N . PHE A 1 92 ? 0.090 -5.177 15.467 1.00 85.50 92 PHE A N 1
ATOM 705 C CA . PHE A 1 92 ? -0.204 -3.746 15.472 1.00 85.50 92 PHE A CA 1
ATOM 706 C C . PHE A 1 92 ? 0.384 -3.061 16.701 1.00 85.50 92 PHE A C 1
ATOM 708 O O . PHE A 1 92 ? 0.395 -3.598 17.807 1.00 85.50 92 PHE A O 1
ATOM 715 N N . HIS A 1 93 ? 0.774 -1.796 16.535 1.00 86.38 93 HIS A N 1
ATOM 716 C CA . HIS A 1 93 ? 1.183 -0.973 17.667 1.00 86.38 93 HIS A CA 1
ATOM 717 C C . HIS A 1 93 ? 0.059 -0.908 18.729 1.00 86.38 93 HIS A C 1
ATOM 719 O O . HIS A 1 93 ? -1.098 -0.693 18.351 1.00 86.38 93 HIS A O 1
ATOM 725 N N . PRO A 1 94 ? 0.359 -0.993 20.045 1.00 88.00 94 PRO A N 1
ATOM 726 C CA . PRO A 1 94 ? -0.660 -1.068 21.098 1.00 88.00 94 PRO A CA 1
ATOM 727 C C . PRO A 1 94 ? -1.736 0.023 21.040 1.00 88.00 94 PRO A C 1
ATOM 729 O O . PRO A 1 94 ? -2.913 -0.239 21.272 1.00 88.00 94 PRO A O 1
ATOM 732 N N . ALA A 1 95 ? -1.345 1.237 20.646 1.00 89.25 95 ALA A N 1
ATOM 733 C CA . ALA A 1 95 ? -2.249 2.378 20.472 1.00 89.25 95 ALA A CA 1
ATOM 734 C C . ALA A 1 95 ? -3.332 2.191 19.384 1.00 89.25 95 ALA A C 1
ATOM 736 O O . ALA A 1 95 ? -4.270 2.981 19.322 1.00 89.25 95 ALA A O 1
ATOM 737 N N . HIS A 1 96 ? -3.199 1.192 18.507 1.00 89.44 96 HIS A N 1
ATOM 738 C CA . HIS A 1 96 ? -4.106 0.937 17.384 1.00 89.44 96 HIS A CA 1
ATOM 739 C C . HIS A 1 96 ? -4.868 -0.385 17.510 1.00 89.44 96 HIS A C 1
ATOM 741 O O . HIS A 1 96 ? -5.795 -0.610 16.736 1.00 89.44 96 HIS A O 1
ATOM 747 N N . LEU A 1 97 ? -4.541 -1.226 18.500 1.00 89.25 97 LEU A N 1
ATOM 748 C CA . LEU A 1 97 ? -5.144 -2.552 18.675 1.00 89.25 97 LEU A CA 1
ATOM 749 C C . LEU A 1 97 ? -6.666 -2.501 18.838 1.00 89.25 97 LEU A C 1
ATOM 751 O O . LEU A 1 97 ? -7.377 -3.280 18.209 1.00 89.25 97 LEU A O 1
ATOM 755 N N . SER A 1 98 ? -7.179 -1.577 19.656 1.00 92.06 98 SER A N 1
ATOM 756 C CA . SER A 1 98 ? -8.624 -1.447 19.887 1.00 92.06 98 SER A CA 1
ATOM 757 C C . SER A 1 98 ? -9.370 -1.093 18.602 1.00 92.06 98 SER A C 1
ATOM 759 O O . SER A 1 98 ? -10.398 -1.692 18.294 1.00 92.06 98 SER A O 1
ATOM 761 N N . TRP A 1 99 ? -8.829 -0.161 17.821 1.00 94.19 99 TRP A N 1
ATOM 762 C CA . TRP A 1 99 ? -9.410 0.245 16.551 1.00 94.19 99 TRP A CA 1
ATOM 763 C C . TRP A 1 99 ? -9.290 -0.856 15.484 1.00 94.19 99 TRP A C 1
ATOM 765 O O . TRP A 1 99 ? -10.287 -1.171 14.836 1.00 94.19 99 TRP A O 1
ATOM 775 N N . ALA A 1 100 ? -8.128 -1.506 15.362 1.00 92.75 100 ALA A N 1
ATOM 776 C CA . ALA A 1 100 ? -7.919 -2.632 14.449 1.00 92.75 100 ALA A CA 1
ATOM 777 C C . ALA A 1 100 ? -8.886 -3.791 14.746 1.00 92.75 100 ALA A C 1
ATOM 779 O O . ALA A 1 100 ? -9.434 -4.398 13.828 1.00 92.75 100 ALA A O 1
ATOM 780 N N . ARG A 1 101 ? -9.172 -4.041 16.030 1.00 92.88 101 ARG A N 1
ATOM 781 C CA . ARG A 1 101 ? -10.167 -5.025 16.463 1.00 92.88 101 ARG A CA 1
ATOM 782 C C . ARG A 1 101 ? -11.589 -4.660 16.031 1.00 92.88 101 ARG A C 1
ATOM 784 O O . ARG A 1 101 ? -12.305 -5.534 15.559 1.00 92.88 101 ARG A O 1
ATOM 791 N N . ARG A 1 102 ? -11.994 -3.386 16.114 1.00 95.69 102 ARG A N 1
ATOM 792 C CA . ARG A 1 102 ? -13.304 -2.961 15.579 1.00 95.69 102 ARG A CA 1
ATOM 793 C C . ARG A 1 102 ? -13.415 -3.263 14.084 1.00 95.69 102 ARG A C 1
ATOM 795 O O . ARG A 1 102 ? -14.432 -3.791 13.639 1.00 95.69 102 ARG A O 1
ATOM 802 N N . VAL A 1 103 ? -12.364 -2.955 13.316 1.00 94.69 103 VAL A N 1
ATOM 803 C CA . VAL A 1 103 ? -12.329 -3.244 11.874 1.00 94.69 103 VAL A CA 1
ATOM 804 C C . VAL A 1 103 ? -12.473 -4.745 11.628 1.00 94.69 103 VAL A C 1
ATOM 806 O O . VAL A 1 103 ? -13.322 -5.145 10.832 1.00 94.69 103 VAL A O 1
ATOM 809 N N . SER A 1 104 ? -11.697 -5.576 12.330 1.00 93.50 104 SER A N 1
ATOM 810 C CA . SER A 1 104 ? -11.722 -7.030 12.146 1.00 93.50 104 SER A CA 1
ATOM 811 C C . SER A 1 104 ? -13.056 -7.659 12.563 1.00 93.50 104 SER A C 1
ATOM 813 O O . SER A 1 104 ? -13.534 -8.592 11.920 1.00 93.50 104 SER A O 1
ATOM 815 N N . GLU A 1 105 ? -13.721 -7.118 13.584 1.00 94.88 105 GLU A N 1
ATOM 816 C CA . GLU A 1 105 ? -15.047 -7.559 14.032 1.00 94.88 105 GLU A CA 1
ATOM 817 C C . GLU A 1 105 ? -16.182 -7.131 13.085 1.00 94.88 105 GLU A C 1
ATOM 819 O O . GLU A 1 105 ? -17.278 -7.691 13.157 1.00 94.88 105 GLU A O 1
ATOM 824 N N . GLY A 1 106 ? -15.898 -6.233 12.135 1.00 94.00 106 GLY A N 1
ATOM 825 C CA . GLY A 1 106 ? -16.836 -5.786 11.110 1.00 94.00 106 GLY A CA 1
ATOM 826 C C . GLY A 1 106 ? -17.600 -4.510 11.469 1.00 94.00 106 GLY A C 1
ATOM 827 O O . GLY A 1 106 ? -18.619 -4.234 10.835 1.00 94.00 106 GLY A O 1
ATOM 828 N N . ASP A 1 107 ? -17.123 -3.737 12.451 1.00 96.44 107 ASP A N 1
ATOM 829 C CA . ASP A 1 107 ? -17.716 -2.455 12.837 1.00 96.44 107 ASP A CA 1
ATOM 830 C C . ASP A 1 107 ? -17.844 -1.513 11.632 1.00 96.44 107 ASP A C 1
ATOM 832 O O . ASP A 1 107 ? -16.890 -1.276 10.883 1.00 96.44 107 ASP A O 1
ATOM 836 N N . ARG A 1 108 ? -19.048 -0.976 11.425 1.00 95.44 108 ARG A N 1
ATOM 837 C CA . ARG A 1 108 ? -19.375 -0.243 10.198 1.00 95.44 108 ARG A CA 1
ATOM 838 C C . ARG A 1 108 ? -18.615 1.076 10.097 1.00 95.44 108 ARG A C 1
ATOM 840 O O . ARG A 1 108 ? -18.209 1.454 8.997 1.00 95.44 108 ARG A O 1
ATOM 847 N N . ASP A 1 109 ? -18.422 1.763 11.215 1.00 96.56 109 ASP A N 1
ATOM 848 C CA . ASP A 1 109 ? -17.760 3.065 11.231 1.00 96.56 109 ASP A CA 1
ATOM 849 C C . ASP A 1 109 ? -16.248 2.908 11.087 1.00 96.56 109 ASP A C 1
ATOM 851 O O . ASP A 1 109 ? -15.655 3.556 10.226 1.00 96.56 109 ASP A O 1
ATOM 855 N N . ALA A 1 110 ? -15.639 1.940 11.776 1.00 95.50 110 ALA A N 1
ATOM 856 C CA . ALA A 1 110 ? -14.229 1.605 11.595 1.00 95.50 110 ALA A CA 1
ATOM 857 C C . ALA A 1 110 ? -13.904 1.193 10.145 1.00 95.50 110 ALA A C 1
ATOM 859 O O . ALA A 1 110 ? -12.875 1.591 9.595 1.00 95.50 110 ALA A O 1
ATOM 860 N N . ARG A 1 111 ? -14.795 0.444 9.479 1.00 95.62 111 ARG A N 1
ATOM 861 C CA . ARG A 1 111 ? -14.628 0.087 8.057 1.00 95.62 111 ARG A CA 1
ATOM 862 C C . ARG A 1 111 ? -14.723 1.294 7.131 1.00 95.62 111 ARG A C 1
ATOM 864 O O . ARG A 1 111 ? -13.966 1.375 6.166 1.00 95.62 111 ARG A O 1
ATOM 871 N N . ARG A 1 112 ? -15.621 2.241 7.415 1.00 97.00 112 ARG A N 1
ATOM 872 C CA . ARG A 1 112 ? -15.713 3.502 6.662 1.00 97.00 112 ARG A CA 1
ATOM 873 C C . ARG A 1 112 ? -14.469 4.359 6.856 1.00 97.00 112 ARG A C 1
ATOM 875 O O . ARG A 1 112 ? -13.967 4.896 5.875 1.00 97.00 112 ARG A O 1
ATOM 882 N N . GLU A 1 113 ? -13.959 4.457 8.080 1.00 96.81 113 GLU A N 1
ATOM 883 C CA . GLU A 1 113 ? -12.701 5.150 8.378 1.00 96.81 113 GLU A CA 1
ATOM 884 C C . GLU A 1 113 ? -11.536 4.536 7.586 1.00 96.81 113 GLU A C 1
ATOM 886 O O . GLU A 1 113 ? -10.793 5.260 6.921 1.00 96.81 113 GLU A O 1
ATOM 891 N N . LEU A 1 114 ? -11.419 3.201 7.571 1.00 95.81 114 LEU A N 1
ATOM 892 C CA . LEU A 1 114 ? -10.405 2.506 6.776 1.00 95.81 114 LEU A CA 1
ATOM 893 C C . LEU A 1 114 ? -10.579 2.762 5.271 1.00 95.81 114 LEU A C 1
ATOM 895 O O . LEU A 1 114 ? -9.611 3.086 4.588 1.00 95.81 114 LEU A O 1
ATOM 899 N N . ALA A 1 115 ? -11.804 2.672 4.750 1.00 96.88 115 ALA A N 1
ATOM 900 C CA . ALA A 1 115 ? -12.102 2.955 3.347 1.00 96.88 115 ALA A CA 1
ATOM 901 C C . ALA A 1 115 ? -11.737 4.394 2.943 1.00 96.88 115 ALA A C 1
ATOM 903 O O . ALA A 1 115 ? -11.190 4.619 1.861 1.00 96.88 115 ALA A O 1
ATOM 904 N N . GLN A 1 116 ? -12.001 5.377 3.808 1.00 97.81 116 GLN A N 1
ATOM 905 C CA . GLN A 1 116 ? -11.592 6.759 3.556 1.00 97.81 116 GLN A CA 1
ATOM 906 C C . GLN A 1 116 ? -10.075 6.919 3.588 1.00 97.81 116 GLN A C 1
ATOM 908 O O . GLN A 1 116 ? -9.525 7.620 2.737 1.00 97.81 116 GLN A O 1
ATOM 913 N N . ALA A 1 117 ? -9.388 6.214 4.487 1.00 96.81 117 ALA A N 1
ATOM 914 C CA . ALA A 1 117 ? -7.934 6.218 4.525 1.00 96.81 117 ALA A CA 1
ATOM 915 C C . ALA A 1 117 ? -7.306 5.572 3.287 1.00 96.81 117 ALA A C 1
ATOM 917 O O . ALA A 1 117 ? -6.349 6.117 2.745 1.00 96.81 117 ALA A O 1
ATOM 918 N N . VAL A 1 118 ? -7.884 4.484 2.771 1.00 96.38 118 VAL A N 1
ATOM 919 C CA . VAL A 1 118 ? -7.502 3.878 1.483 1.00 96.38 118 VAL A CA 1
ATOM 920 C C . VAL A 1 118 ? -7.610 4.903 0.353 1.00 96.38 118 VAL A C 1
ATOM 922 O O . VAL A 1 118 ? -6.654 5.099 -0.399 1.00 96.38 118 VAL A O 1
ATOM 925 N N . ARG A 1 119 ? -8.735 5.626 0.268 1.00 97.56 119 ARG A N 1
ATOM 926 C CA . ARG A 1 119 ? -8.922 6.691 -0.732 1.00 97.56 119 ARG A CA 1
ATOM 927 C C . ARG A 1 119 ? -7.909 7.821 -0.557 1.00 97.56 119 ARG A C 1
ATOM 929 O O . ARG A 1 119 ? -7.331 8.276 -1.540 1.00 97.56 119 ARG A O 1
ATOM 936 N N . ALA A 1 120 ? -7.685 8.273 0.675 1.00 97.06 120 ALA A N 1
ATOM 937 C CA . ALA A 1 120 ? -6.732 9.335 0.978 1.00 97.06 120 ALA A CA 1
ATOM 938 C C . ALA A 1 120 ? -5.298 8.933 0.607 1.00 97.06 120 ALA A C 1
ATOM 940 O O . ALA A 1 120 ? -4.592 9.718 -0.024 1.00 97.06 120 ALA A O 1
ATOM 941 N N . CYS A 1 121 ? -4.892 7.701 0.928 1.00 95.56 121 CYS A N 1
ATOM 942 C CA . CYS A 1 121 ? -3.599 7.155 0.538 1.00 95.56 121 CYS A CA 1
ATOM 943 C C . CYS A 1 121 ? -3.471 7.084 -0.983 1.00 95.56 121 CYS A C 1
ATOM 945 O O . CYS A 1 121 ? -2.514 7.636 -1.507 1.00 95.56 121 CYS A O 1
ATOM 947 N N . HIS A 1 122 ? -4.447 6.529 -1.708 1.00 95.56 122 HIS A N 1
ATOM 948 C CA . HIS A 1 122 ? -4.396 6.478 -3.174 1.00 95.56 122 HIS A CA 1
ATOM 949 C C . HIS A 1 122 ? -4.225 7.865 -3.816 1.00 95.56 122 HIS A C 1
ATOM 951 O O . HIS A 1 122 ? -3.325 8.061 -4.637 1.00 95.56 122 HIS A O 1
ATOM 957 N N . ARG A 1 123 ? -5.046 8.846 -3.405 1.00 95.69 123 ARG A N 1
ATOM 958 C CA . ARG A 1 123 ? -4.971 10.235 -3.901 1.00 95.69 123 ARG A CA 1
ATOM 959 C C . ARG A 1 123 ? -3.624 10.895 -3.621 1.00 95.69 123 ARG A C 1
ATOM 961 O O . ARG A 1 123 ? -3.216 11.809 -4.332 1.00 95.69 123 ARG A O 1
ATOM 968 N N . LEU A 1 124 ? -2.953 10.478 -2.550 1.00 95.81 124 LEU A N 1
ATOM 969 C CA . LEU A 1 124 ? -1.687 11.062 -2.140 1.00 95.81 124 LEU A CA 1
ATOM 970 C C . LEU A 1 124 ? -0.483 10.367 -2.784 1.00 95.81 124 LEU A C 1
ATOM 972 O O . LEU A 1 124 ? 0.461 11.042 -3.191 1.00 95.81 124 LEU A O 1
ATOM 976 N N . THR A 1 125 ? -0.487 9.035 -2.835 1.00 94.25 125 THR A N 1
ATOM 977 C CA . THR A 1 125 ? 0.705 8.231 -3.132 1.00 94.25 125 THR A CA 1
ATOM 978 C C . THR A 1 125 ? 0.737 7.682 -4.553 1.00 94.25 125 THR A C 1
ATOM 980 O O . THR A 1 125 ? 1.836 7.451 -5.061 1.00 94.25 125 THR A O 1
ATOM 983 N N . VAL A 1 126 ? -0.425 7.521 -5.199 1.00 92.75 126 VAL A N 1
ATOM 984 C CA . VAL A 1 126 ? -0.564 6.855 -6.505 1.00 92.75 126 VAL A CA 1
ATOM 985 C C . VAL A 1 126 ? -1.066 7.822 -7.575 1.00 92.75 126 VAL A C 1
ATOM 987 O O . VAL A 1 126 ? -0.345 8.102 -8.535 1.00 92.75 126 VAL A O 1
ATOM 990 N N . GLU A 1 127 ? -2.268 8.374 -7.394 1.00 92.94 127 GLU A N 1
ATOM 991 C CA . GLU A 1 127 ? -2.989 9.149 -8.416 1.00 92.94 127 GLU A CA 1
ATOM 992 C C . GLU A 1 127 ? -2.146 10.264 -9.069 1.00 92.94 127 GLU A C 1
ATOM 994 O O . GLU A 1 127 ? -2.086 10.305 -10.302 1.00 92.94 127 GLU A O 1
ATOM 999 N N . PRO A 1 128 ? -1.406 11.112 -8.319 1.00 93.44 128 PRO A N 1
ATOM 1000 C CA . PRO A 1 128 ? -0.658 12.222 -8.916 1.00 93.44 128 PRO A CA 1
ATOM 1001 C C . PRO A 1 128 ? 0.507 11.766 -9.802 1.00 93.44 128 PRO A C 1
ATOM 1003 O O . PRO 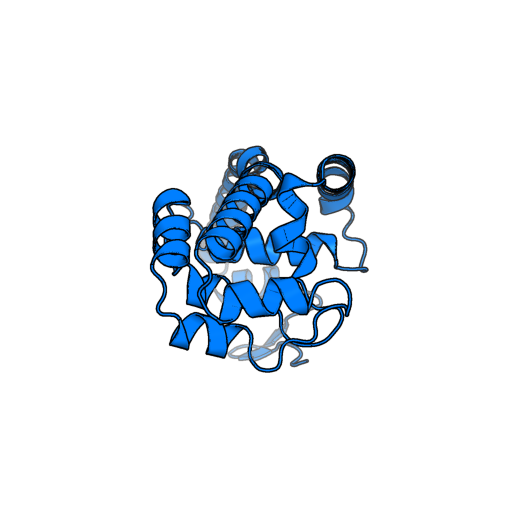A 1 128 ? 1.007 12.528 -10.630 1.00 93.44 128 PRO A O 1
ATOM 1006 N N . TYR A 1 129 ? 0.969 10.529 -9.617 1.00 90.00 129 TYR A N 1
ATOM 1007 C CA . TYR A 1 129 ? 2.160 9.988 -10.265 1.00 90.00 129 TYR A CA 1
ATOM 1008 C C . TYR A 1 129 ? 1.820 9.000 -11.382 1.00 90.00 129 TYR A C 1
ATOM 1010 O O . TYR A 1 129 ? 2.715 8.607 -12.133 1.00 90.00 129 TYR A O 1
ATOM 1018 N N . TRP A 1 130 ? 0.542 8.640 -11.538 1.00 87.19 130 TRP A N 1
ATOM 1019 C CA . TRP A 1 130 ? 0.098 7.607 -12.470 1.00 87.19 130 TRP A CA 1
ATOM 1020 C C . TRP A 1 130 ? 0.463 7.907 -13.926 1.00 87.19 130 TRP A C 1
ATOM 1022 O O . TRP A 1 130 ? 0.967 7.037 -14.633 1.00 87.19 130 TRP A O 1
ATOM 1032 N N . HIS A 1 131 ? 0.287 9.155 -14.373 1.00 86.94 131 HIS A N 1
ATOM 1033 C CA . HIS A 1 131 ? 0.647 9.550 -15.738 1.00 86.94 131 HIS A CA 1
ATOM 1034 C C . HIS A 1 131 ? 2.145 9.357 -16.008 1.00 86.94 131 HIS A C 1
ATOM 1036 O O . HIS A 1 131 ? 2.529 8.765 -17.015 1.00 86.94 131 HIS A O 1
ATOM 1042 N N . ARG A 1 132 ? 3.000 9.813 -15.084 1.00 86.94 132 ARG A N 1
ATOM 1043 C CA . ARG A 1 132 ? 4.452 9.644 -15.202 1.00 86.94 132 ARG A CA 1
ATOM 1044 C C . ARG A 1 132 ? 4.837 8.166 -15.168 1.00 86.94 132 ARG A C 1
ATOM 1046 O O . ARG A 1 132 ? 5.585 7.730 -16.034 1.00 86.94 132 ARG A O 1
ATOM 1053 N N . GLY A 1 133 ? 4.301 7.402 -14.216 1.00 84.50 133 GLY A N 1
ATOM 1054 C CA . GLY A 1 133 ? 4.548 5.962 -14.108 1.00 84.50 133 GLY A CA 1
ATOM 1055 C C . GLY A 1 133 ? 4.159 5.211 -15.382 1.00 84.50 133 GLY A C 1
ATOM 1056 O O . GLY A 1 133 ? 4.927 4.384 -15.866 1.00 84.50 133 GLY A O 1
ATOM 1057 N N . ARG A 1 134 ? 3.020 5.561 -15.992 1.00 84.75 134 ARG A N 1
ATOM 1058 C CA . ARG A 1 134 ? 2.603 5.010 -17.287 1.00 84.75 134 ARG A CA 1
ATOM 1059 C C . ARG A 1 134 ? 3.581 5.327 -18.410 1.00 84.75 134 ARG A C 1
ATOM 1061 O O . ARG A 1 134 ? 3.885 4.426 -19.184 1.00 84.75 134 ARG A O 1
ATOM 1068 N N . SER A 1 135 ? 4.060 6.565 -18.522 1.00 86.88 135 SER A N 1
ATOM 1069 C CA . SER A 1 135 ? 5.029 6.928 -19.564 1.00 86.88 135 SER A CA 1
ATOM 1070 C C . SER A 1 135 ? 6.338 6.150 -19.424 1.00 86.88 135 SER A C 1
ATOM 1072 O O . SER A 1 135 ? 6.841 5.623 -20.413 1.00 86.88 135 SER A O 1
ATOM 1074 N N . GLU A 1 136 ? 6.850 6.013 -18.199 1.00 86.44 136 GLU A N 1
ATOM 1075 C CA . GLU A 1 136 ? 8.044 5.206 -17.909 1.00 86.44 136 GLU A CA 1
ATOM 1076 C C . GLU A 1 136 ? 7.813 3.724 -18.242 1.00 86.44 136 GLU A C 1
ATOM 1078 O O . GLU A 1 136 ? 8.668 3.076 -18.839 1.00 86.44 136 GLU A O 1
ATOM 1083 N N . LEU A 1 137 ? 6.631 3.188 -17.926 1.00 85.94 137 LEU A N 1
ATOM 1084 C CA . LEU A 1 137 ? 6.278 1.800 -18.224 1.00 85.94 137 LEU A CA 1
ATOM 1085 C C . LEU A 1 137 ? 6.132 1.545 -19.730 1.00 85.94 137 LEU A C 1
ATOM 1087 O O . LEU A 1 137 ? 6.551 0.498 -20.220 1.00 85.94 137 LEU A O 1
ATOM 1091 N N . VAL A 1 138 ? 5.588 2.504 -20.485 1.00 89.38 138 VAL A N 1
ATOM 1092 C CA . VAL A 1 138 ? 5.559 2.443 -21.955 1.00 89.38 138 VAL A CA 1
ATOM 1093 C C . VAL A 1 138 ? 6.980 2.453 -22.514 1.00 89.38 138 VAL A C 1
ATOM 1095 O O . VAL A 1 138 ? 7.305 1.584 -23.317 1.00 89.38 138 VAL A O 1
ATOM 1098 N N . ALA A 1 139 ? 7.846 3.358 -22.050 1.00 89.25 139 ALA A N 1
ATOM 1099 C CA . ALA A 1 139 ? 9.242 3.416 -22.486 1.00 89.25 139 ALA A CA 1
ATOM 1100 C C . ALA A 1 139 ? 10.016 2.128 -22.150 1.00 89.25 139 ALA A C 1
ATOM 1102 O O . ALA A 1 139 ? 10.794 1.639 -22.971 1.00 89.25 139 ALA A O 1
ATOM 1103 N N . LEU A 1 140 ? 9.772 1.548 -20.970 1.00 88.62 140 LEU A N 1
ATOM 1104 C CA . LEU A 1 140 ? 10.318 0.251 -20.578 1.00 88.62 140 LEU A CA 1
ATOM 1105 C C . LEU A 1 140 ? 9.830 -0.859 -21.513 1.00 88.62 140 LEU A C 1
ATOM 1107 O O . LEU A 1 140 ? 10.636 -1.656 -21.977 1.00 88.62 140 LEU A O 1
ATOM 1111 N N . THR A 1 141 ? 8.533 -0.882 -21.827 1.00 89.56 141 THR A N 1
ATOM 1112 C CA . THR A 1 141 ? 7.946 -1.891 -22.721 1.00 89.56 141 THR A CA 1
ATOM 1113 C C . THR A 1 141 ? 8.553 -1.808 -24.123 1.00 89.56 141 THR A C 1
ATOM 1115 O O . THR A 1 141 ? 8.914 -2.841 -24.680 1.00 89.56 141 THR A O 1
ATOM 1118 N N . THR A 1 142 ? 8.726 -0.598 -24.670 1.00 93.12 142 THR A N 1
ATOM 1119 C CA . THR A 1 142 ? 9.400 -0.385 -25.962 1.00 93.12 142 THR A CA 1
ATOM 1120 C C . THR A 1 142 ? 10.832 -0.907 -25.924 1.00 93.12 142 THR A C 1
ATOM 1122 O O . THR A 1 142 ? 11.203 -1.724 -26.757 1.00 93.12 142 THR A O 1
ATOM 1125 N N . ARG A 1 143 ? 11.607 -0.543 -24.894 1.00 91.44 143 ARG A N 1
ATOM 1126 C CA . ARG A 1 143 ? 12.982 -1.034 -24.727 1.00 91.44 143 ARG A CA 1
ATOM 1127 C C . ARG A 1 143 ? 13.046 -2.560 -24.634 1.00 91.44 143 ARG A C 1
ATOM 1129 O O . ARG A 1 143 ? 13.939 -3.173 -25.208 1.00 91.44 143 ARG A O 1
ATOM 1136 N N . CYS A 1 144 ? 12.123 -3.183 -23.902 1.00 91.81 144 CYS A N 1
ATOM 1137 C CA . CYS A 1 144 ? 12.051 -4.639 -23.816 1.00 91.81 144 CYS A CA 1
ATOM 1138 C C . CYS A 1 144 ? 11.740 -5.274 -25.178 1.00 91.81 144 CYS A C 1
ATOM 1140 O O . CYS A 1 144 ? 12.324 -6.305 -25.497 1.00 91.81 144 CYS A O 1
ATOM 1142 N N . ALA A 1 145 ? 10.856 -4.668 -25.977 1.00 93.38 145 ALA A N 1
ATOM 1143 C CA . ALA A 1 145 ? 10.559 -5.137 -27.327 1.00 93.38 145 ALA A CA 1
ATOM 1144 C C . ALA A 1 145 ? 11.787 -5.037 -28.244 1.00 93.38 145 ALA A C 1
ATOM 1146 O O . ALA A 1 145 ? 12.101 -6.011 -28.926 1.00 93.38 145 ALA A O 1
ATOM 1147 N N . ASP A 1 146 ? 12.520 -3.922 -28.194 1.00 94.75 146 ASP A N 1
ATOM 1148 C CA . ASP A 1 146 ? 13.742 -3.722 -28.981 1.00 94.75 146 ASP A CA 1
ATOM 1149 C C . ASP A 1 146 ? 14.797 -4.793 -28.651 1.00 94.75 146 ASP A C 1
ATOM 1151 O O . ASP A 1 146 ? 15.312 -5.458 -29.545 1.00 94.75 146 ASP A O 1
ATOM 1155 N N . LEU A 1 147 ? 15.031 -5.070 -27.362 1.00 95.06 147 LEU A N 1
ATOM 1156 C CA . LEU A 1 147 ? 15.963 -6.119 -26.920 1.00 95.06 147 LEU A CA 1
ATOM 1157 C C . LEU A 1 147 ? 15.561 -7.519 -27.404 1.00 95.06 147 LEU A C 1
ATOM 1159 O O . LEU A 1 147 ? 16.420 -8.335 -27.743 1.00 95.06 147 LEU A O 1
ATOM 1163 N N . VAL A 1 148 ? 14.258 -7.810 -27.439 1.00 94.88 148 VAL A N 1
ATOM 1164 C CA . VAL A 1 148 ? 13.750 -9.084 -27.966 1.00 94.88 148 VAL A CA 1
ATOM 1165 C C . VAL A 1 148 ? 13.947 -9.172 -29.478 1.00 94.88 148 VAL A C 1
ATOM 1167 O O . VAL A 1 148 ? 14.292 -10.244 -29.972 1.00 94.88 148 VAL A O 1
ATOM 1170 N N . LEU A 1 149 ? 13.763 -8.076 -30.214 1.00 96.44 149 LEU A N 1
ATOM 1171 C CA . LEU A 1 149 ? 14.004 -8.039 -31.658 1.00 96.44 149 LEU A CA 1
ATOM 1172 C C . LEU A 1 149 ? 15.494 -8.174 -31.998 1.00 96.44 149 LEU A C 1
ATOM 1174 O O . LEU A 1 149 ? 15.836 -8.839 -32.972 1.00 96.44 149 LEU A O 1
ATOM 1178 N N . GLU A 1 150 ? 16.374 -7.579 -31.193 1.00 95.19 150 GLU A N 1
ATOM 1179 C CA . GLU A 1 150 ? 17.823 -7.593 -31.414 1.00 95.19 150 GLU A CA 1
ATOM 1180 C C . GLU A 1 150 ? 18.482 -8.932 -31.056 1.00 95.19 150 GLU A C 1
ATOM 1182 O O . GLU A 1 150 ? 19.358 -9.404 -31.779 1.00 95.19 150 GLU A O 1
ATOM 1187 N N . GLY A 1 151 ? 18.093 -9.549 -29.935 1.00 91.00 151 GLY A N 1
ATOM 1188 C CA . GLY A 1 151 ? 18.803 -10.712 -29.385 1.00 91.00 151 GLY A CA 1
ATOM 1189 C C . GLY A 1 151 ? 17.908 -11.747 -28.712 1.00 91.00 151 GLY A C 1
ATOM 1190 O O . GLY A 1 151 ? 18.394 -12.594 -27.958 1.00 91.00 151 GLY A O 1
ATOM 1191 N N . GLY A 1 152 ? 16.601 -11.689 -28.968 1.00 92.38 152 GLY A N 1
ATOM 1192 C CA . GLY A 1 152 ? 15.626 -12.606 -28.396 1.00 92.38 152 GLY A CA 1
ATOM 1193 C C . GLY A 1 152 ? 15.470 -12.466 -26.881 1.00 92.38 152 GLY A C 1
ATOM 1194 O O . GLY A 1 152 ? 15.901 -11.506 -26.241 1.00 92.38 152 GLY A O 1
ATOM 1195 N N . ILE A 1 153 ? 14.838 -13.476 -26.284 1.00 89.81 153 ILE A N 1
ATOM 1196 C CA . ILE A 1 153 ? 14.572 -13.513 -24.841 1.00 89.81 153 ILE A CA 1
ATOM 1197 C C . ILE A 1 153 ? 15.858 -13.569 -23.999 1.00 89.81 153 ILE A C 1
ATOM 1199 O O . ILE A 1 153 ? 15.873 -13.059 -22.882 1.00 89.81 153 ILE A O 1
ATOM 1203 N N . ASP A 1 154 ? 16.947 -14.136 -24.536 1.00 90.75 154 ASP A N 1
ATOM 1204 C CA . ASP A 1 154 ? 18.237 -14.225 -23.840 1.00 90.75 154 ASP A CA 1
ATOM 1205 C C . ASP A 1 154 ? 18.806 -12.829 -23.558 1.00 90.75 154 ASP A C 1
ATOM 1207 O O . ASP A 1 154 ? 19.168 -12.525 -22.420 1.00 90.75 154 ASP A O 1
ATOM 1211 N N . LEU A 1 155 ? 18.804 -11.947 -2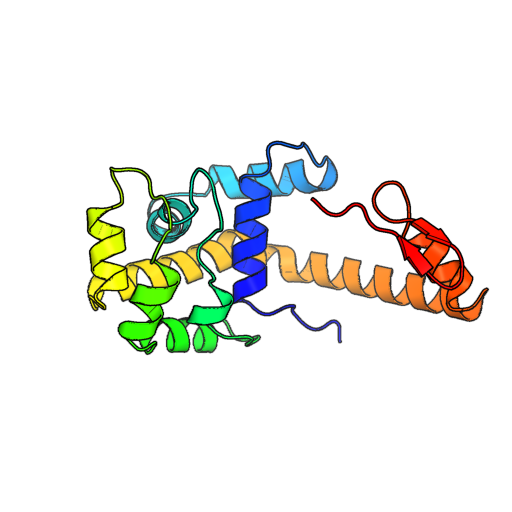4.564 1.00 90.38 155 LEU A N 1
ATOM 1212 C CA . LEU A 1 155 ? 19.279 -10.574 -24.411 1.00 90.38 155 LEU A CA 1
ATOM 1213 C C . LEU A 1 155 ? 18.402 -9.773 -23.440 1.00 90.38 155 LEU A C 1
ATOM 1215 O O . LEU A 1 155 ? 18.927 -9.080 -22.563 1.00 90.38 155 LEU A O 1
ATOM 1219 N N . LEU A 1 156 ? 17.076 -9.918 -23.536 1.00 91.69 156 LEU A N 1
ATOM 1220 C CA . LEU A 1 156 ? 16.145 -9.290 -22.599 1.00 91.69 156 LEU A CA 1
ATOM 1221 C C . LEU A 1 156 ? 16.443 -9.718 -21.153 1.00 91.69 156 LEU A C 1
ATOM 1223 O O . LEU A 1 156 ? 16.644 -8.860 -20.294 1.00 91.69 156 LEU A O 1
ATOM 1227 N N . LEU A 1 157 ? 16.538 -11.020 -20.877 1.00 89.81 157 LEU A N 1
ATOM 1228 C CA . LEU A 1 157 ? 16.774 -11.536 -19.524 1.00 89.81 157 LEU A CA 1
ATOM 1229 C C . LEU A 1 157 ? 18.145 -11.126 -18.970 1.00 89.81 157 LEU A C 1
ATOM 1231 O O . LEU A 1 157 ? 18.247 -10.813 -17.782 1.00 89.81 157 LEU A O 1
ATOM 1235 N N . ARG A 1 158 ? 19.183 -11.033 -19.814 1.00 87.50 158 ARG A N 1
ATOM 1236 C CA . ARG A 1 158 ? 20.484 -10.463 -19.414 1.00 87.50 158 ARG A CA 1
ATOM 1237 C C . ARG A 1 158 ? 20.389 -8.982 -19.049 1.00 87.50 158 ARG A C 1
ATOM 1239 O O . ARG A 1 158 ? 21.047 -8.561 -18.102 1.00 87.50 158 ARG A O 1
ATOM 1246 N N . SER A 1 159 ? 19.572 -8.200 -19.758 1.00 85.38 159 SER A N 1
ATOM 1247 C CA . SER A 1 159 ? 19.439 -6.755 -19.517 1.00 85.38 159 SER A CA 1
ATOM 1248 C C . SER A 1 159 ? 18.709 -6.394 -18.217 1.00 85.38 159 SER A C 1
ATOM 1250 O O . SER A 1 159 ? 18.946 -5.325 -17.658 1.00 85.38 159 SER A O 1
ATOM 1252 N N . ILE A 1 160 ? 17.843 -7.280 -17.712 1.00 78.62 160 ILE A N 1
ATOM 1253 C CA . ILE A 1 160 ? 17.027 -7.039 -16.508 1.00 78.62 160 ILE A CA 1
ATOM 1254 C C . ILE A 1 160 ? 17.850 -7.287 -15.216 1.00 78.62 160 ILE A C 1
ATOM 1256 O O . ILE A 1 160 ? 17.410 -6.967 -14.113 1.00 78.62 160 ILE A O 1
ATOM 1260 N N . CYS A 1 161 ? 19.069 -7.830 -15.327 1.00 68.88 161 CYS A N 1
ATOM 1261 C CA . CYS A 1 161 ? 19.709 -8.597 -14.255 1.00 68.88 161 CYS A CA 1
ATOM 1262 C C . CYS A 1 161 ? 21.154 -8.158 -13.936 1.00 68.88 161 CYS A C 1
ATOM 1264 O O . CYS A 1 161 ? 22.103 -8.825 -14.362 1.00 68.88 161 CYS A O 1
ATOM 1266 N N . PRO A 1 162 ? 21.374 -7.033 -13.223 1.00 61.28 162 PRO A N 1
ATOM 1267 C CA . PRO A 1 162 ? 22.078 -7.121 -11.923 1.00 61.28 162 PRO A CA 1
ATOM 1268 C C . PRO A 1 162 ? 21.693 -6.044 -10.865 1.00 61.28 162 PRO A C 1
ATOM 1270 O O . PRO A 1 162 ? 21.287 -4.939 -11.223 1.00 61.28 162 PRO A O 1
ATOM 1273 N N . PRO A 1 163 ? 21.887 -6.299 -9.544 1.00 66.00 163 PRO A N 1
ATOM 1274 C CA . PRO A 1 163 ? 22.505 -7.491 -8.943 1.00 66.00 163 PRO A CA 1
ATOM 1275 C C . PRO A 1 163 ? 21.514 -8.534 -8.387 1.00 66.00 163 PRO A C 1
ATOM 1277 O O . PRO A 1 163 ? 21.955 -9.557 -7.872 1.00 66.00 163 PRO A O 1
ATOM 1280 N N . LEU A 1 164 ? 20.201 -8.285 -8.445 1.00 73.12 164 LEU A N 1
ATOM 1281 C CA . LEU A 1 164 ? 19.196 -9.079 -7.719 1.00 73.12 164 LEU A CA 1
ATOM 1282 C C . LEU A 1 164 ? 18.737 -10.352 -8.434 1.00 73.12 164 LEU A C 1
ATOM 1284 O O . LEU A 1 164 ? 18.151 -11.208 -7.797 1.00 73.12 164 LEU A O 1
ATOM 1288 N N . VAL A 1 165 ? 18.971 -10.493 -9.731 1.00 81.31 165 VAL A N 1
ATOM 1289 C CA . VAL A 1 165 ? 18.564 -11.668 -10.510 1.00 81.31 165 VAL A CA 1
ATOM 1290 C C . VAL A 1 165 ? 19.720 -12.007 -11.449 1.00 81.31 165 VAL A C 1
ATOM 1292 O O . VAL A 1 165 ? 20.452 -11.105 -11.862 1.00 81.31 165 VAL A O 1
ATOM 1295 N N . ARG A 1 166 ? 19.954 -13.291 -11.726 1.00 85.69 166 ARG A N 1
ATOM 1296 C CA . ARG A 1 166 ? 21.003 -13.780 -12.628 1.00 85.69 166 ARG A CA 1
ATOM 1297 C C . ARG A 1 166 ? 20.396 -14.719 -13.652 1.00 85.69 166 ARG A C 1
ATOM 1299 O O . ARG A 1 166 ? 19.855 -15.765 -13.312 1.00 85.69 166 ARG A O 1
ATOM 1306 N N . TRP A 1 167 ? 20.533 -14.363 -14.919 1.00 89.69 167 TRP A N 1
ATOM 1307 C CA . TRP A 1 167 ? 20.161 -15.249 -16.009 1.00 89.69 167 TRP A CA 1
ATOM 1308 C C . TRP A 1 167 ? 21.307 -16.216 -16.324 1.00 89.69 167 TRP A C 1
ATOM 1310 O O . TRP A 1 167 ? 22.403 -15.797 -16.705 1.00 89.69 167 TRP A O 1
ATOM 1320 N N . ARG A 1 168 ? 21.054 -17.514 -16.147 1.00 86.81 168 ARG A N 1
ATOM 1321 C CA . ARG A 1 168 ? 21.942 -18.619 -16.513 1.00 86.81 168 ARG A CA 1
ATOM 1322 C C . ARG A 1 168 ? 21.150 -19.606 -17.361 1.00 86.81 168 ARG A C 1
ATOM 1324 O O . ARG A 1 168 ? 20.546 -20.510 -16.789 1.00 86.81 168 ARG A O 1
ATOM 1331 N N . PRO A 1 169 ? 21.126 -19.439 -18.694 1.00 87.19 169 PRO A N 1
ATOM 1332 C CA . PRO A 1 169 ? 20.285 -20.244 -19.570 1.00 87.19 169 PRO A CA 1
ATOM 1333 C C . PRO A 1 169 ? 20.322 -21.738 -19.213 1.00 87.19 169 PRO A C 1
ATOM 1335 O O . PRO A 1 169 ? 21.420 -22.291 -19.103 1.00 87.19 169 PRO A O 1
ATOM 1338 N N . PRO A 1 170 ? 19.163 -22.400 -19.023 1.00 88.88 170 PRO A N 1
ATOM 1339 C CA . PRO A 1 170 ? 17.786 -21.911 -19.197 1.00 88.88 170 PRO A CA 1
ATOM 1340 C C . PRO A 1 170 ? 17.115 -21.384 -17.906 1.00 88.88 170 PRO A C 1
ATOM 1342 O O . PRO A 1 170 ? 15.894 -21.259 -17.855 1.00 88.88 170 PRO A O 1
ATOM 1345 N N . VAL A 1 171 ? 17.879 -21.127 -16.844 1.00 89.56 171 VAL A N 1
ATOM 1346 C CA . VAL A 1 171 ? 17.382 -20.826 -15.495 1.00 89.56 171 VAL A CA 1
ATOM 1347 C C . VAL A 1 171 ? 17.587 -19.356 -15.126 1.00 89.56 171 VAL A C 1
ATOM 1349 O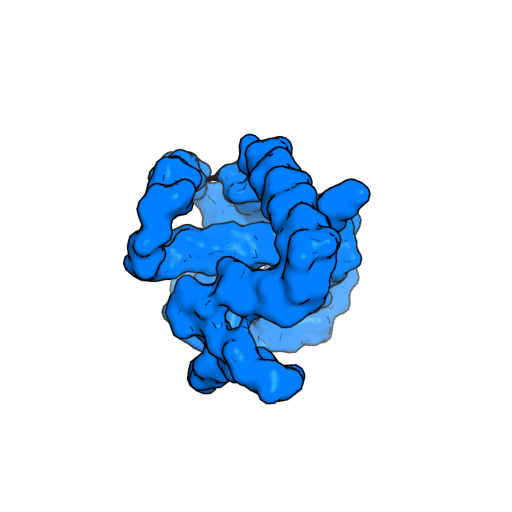 O . VAL A 1 171 ? 18.648 -18.769 -15.339 1.00 89.56 171 VAL A O 1
ATOM 1352 N N . LEU A 1 172 ? 16.562 -18.763 -14.515 1.00 87.75 172 LEU A N 1
ATOM 1353 C CA . LEU A 1 172 ? 16.634 -17.449 -13.884 1.00 87.75 172 LEU A CA 1
ATOM 1354 C C . LEU A 1 172 ? 16.817 -17.637 -12.373 1.00 87.75 172 LEU A C 1
ATOM 1356 O O . LEU A 1 172 ? 15.910 -18.092 -11.683 1.00 87.75 172 LEU A O 1
ATOM 1360 N N . GLU A 1 173 ? 18.003 -17.319 -11.865 1.00 88.06 173 GLU A N 1
ATOM 1361 C CA . GLU A 1 173 ? 18.329 -17.406 -10.442 1.00 88.06 173 GLU A CA 1
ATOM 1362 C C . GLU A 1 173 ? 17.980 -16.079 -9.747 1.00 88.06 173 GLU A C 1
ATOM 1364 O O . GLU A 1 173 ? 18.402 -15.011 -10.190 1.00 88.06 173 GLU A O 1
ATOM 1369 N N . ALA A 1 174 ? 17.261 -16.131 -8.627 1.00 84.88 174 ALA A N 1
ATOM 1370 C CA . ALA A 1 174 ? 17.020 -14.988 -7.747 1.00 84.88 174 ALA A CA 1
ATOM 1371 C C . ALA A 1 174 ? 17.311 -15.405 -6.293 1.00 84.88 174 ALA A C 1
ATOM 1373 O O . ALA A 1 174 ? 17.020 -16.547 -5.929 1.00 84.88 174 ALA A O 1
ATOM 1374 N N . PRO A 1 175 ? 17.898 -14.531 -5.457 1.00 76.62 175 PRO A N 1
ATOM 1375 C CA . PRO A 1 175 ? 18.075 -14.811 -4.046 1.00 76.62 175 PRO A CA 1
ATOM 1376 C C . PRO A 1 175 ? 16.694 -14.947 -3.402 1.00 76.62 175 PRO A C 1
ATOM 1378 O O . PRO A 1 175 ? 15.854 -14.053 -3.507 1.00 76.62 175 PRO A O 1
ATOM 1381 N N . TYR A 1 176 ? 16.472 -16.086 -2.758 1.00 51.91 176 TYR A N 1
ATOM 1382 C CA . TYR A 1 176 ? 15.312 -16.314 -1.911 1.00 51.91 176 TYR A CA 1
ATOM 1383 C C . TYR A 1 176 ? 15.592 -15.683 -0.533 1.00 51.91 176 TYR A C 1
ATOM 1385 O O . TYR A 1 176 ? 16.699 -15.891 -0.025 1.00 51.91 176 TYR A O 1
ATOM 1393 N N . PRO A 1 177 ? 14.681 -14.865 0.028 1.00 57.56 177 PRO A N 1
ATOM 1394 C CA . PRO A 1 177 ? 14.848 -14.296 1.365 1.00 57.56 177 PRO A CA 1
ATOM 1395 C C . PRO A 1 177 ? 14.861 -15.359 2.471 1.00 57.56 177 PRO A C 1
ATOM 1397 O O . PRO A 1 177 ? 14.182 -16.400 2.318 1.00 57.56 177 PRO A O 1
#

pLDDT: mean 88.27, std 9.06, range [46.09, 97.81]

Foldseek 3Di:
DPDDQALLVQLVVLLVVLVDPDDDPVCPVLNVQQVVPDDDLLCLQNQQQAPDDDGQRLCQQQPRDNDLVSSLVSNLPPDLCSLLVSCPPGHGDPVCVVLSVCSSNNPNVSSVSNSSSSVVSCVRRPVVCPVVVVVVVVVVVVVLVVQCVVPRPQSSLCVVDPDAWDDDPPDIDGDDD

Secondary structure (DSSP, 8-state):
------HHHHHHHHHHHHH--S--GGGHHHHHHHHTT--TTTHHHHTTS-SSSPPP-HHHHH-S-S-HHHHHHHHHH--HHHHHHHHTT----GGGHHHHHHHHHT-HHHHHHHHHHHHHHHHHHTGGGHHHHHHHHHHHHHHHHHHHHHHHHHHHHHHT-SSS-EEETTEEE----

Radius of gyration: 18.95 Å; chains: 1; bounding box: 42×38×53 Å

Sequence (177 aa):
MAATIGVAAEIYYSLELLREKRERPHLRAWRAAVTGRMGADTRPLTSLVPVRGPGLDLLALMGDVPSLDHAVDNLLHAPASRLRREFEGLDFHPAHLSWARRVSEGDRDARRELAQAVRACHRLTVEPYWHRGRSELVALTTRCADLVLEGGIDLLLRSICPPLVRWRPPVLEAPYP